Protein AF-W9ZWA4-F1 (afdb_monomer)

Radius of gyration: 20.97 Å; Cα contacts (8 Å, |Δi|>4): 104; chains: 1; bounding box: 62×36×51 Å

Mean predicted aligned error: 11.97 Å

pL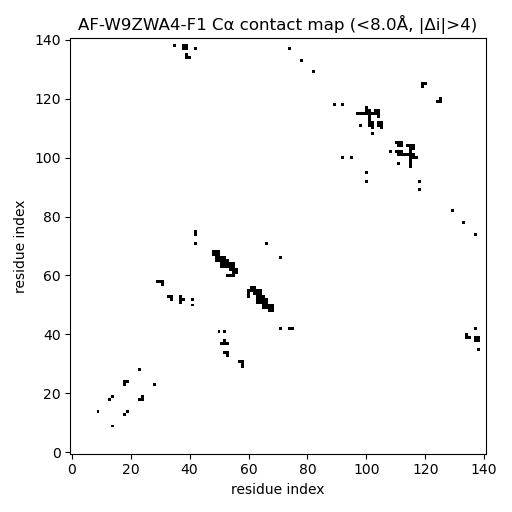DDT: mean 75.23, std 14.2, range [28.55, 92.81]

Structure (mmCIF, N/CA/C/O backbone):
data_AF-W9ZWA4-F1
#
_entry.id   AF-W9ZWA4-F1
#
loop_
_atom_site.group_PDB
_atom_site.id
_atom_site.type_symbol
_atom_site.label_atom_id
_atom_site.label_alt_id
_atom_site.label_comp_id
_atom_site.label_asym_id
_atom_site.label_entity_id
_atom_site.label_seq_id
_atom_site.pdbx_P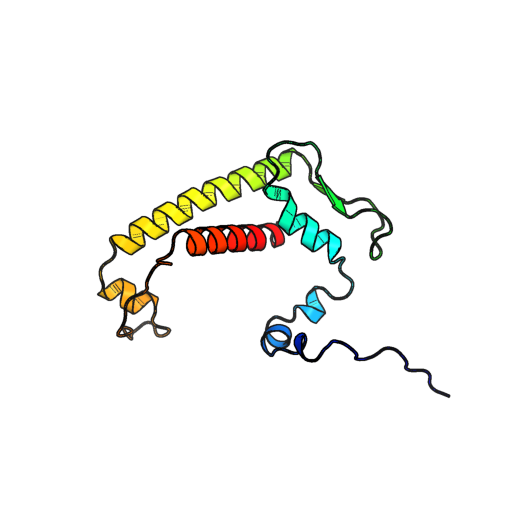DB_ins_code
_atom_site.Cartn_x
_atom_site.Cartn_y
_atom_site.Cartn_z
_atom_site.occupancy
_atom_site.B_iso_or_equiv
_atom_site.auth_seq_id
_atom_site.auth_comp_id
_atom_site.auth_asym_id
_atom_site.auth_atom_id
_atom_site.pdbx_PDB_model_num
ATOM 1 N N . MET A 1 1 ? 46.342 -24.888 -8.369 1.00 33.50 1 MET A N 1
ATOM 2 C CA . MET A 1 1 ? 45.765 -23.549 -8.611 1.00 33.50 1 MET A CA 1
ATOM 3 C C . MET A 1 1 ? 44.267 -23.699 -8.829 1.00 33.50 1 MET A C 1
ATOM 5 O O . MET A 1 1 ? 43.867 -24.221 -9.858 1.00 33.50 1 MET A O 1
ATOM 9 N N . ARG A 1 2 ? 43.450 -23.333 -7.836 1.00 28.55 2 ARG A N 1
ATOM 10 C CA . ARG A 1 2 ? 41.995 -23.177 -7.968 1.00 28.55 2 ARG A CA 1
ATOM 11 C C . ARG A 1 2 ? 41.684 -21.736 -7.588 1.00 28.55 2 ARG A C 1
ATOM 13 O O . ARG A 1 2 ? 41.898 -21.355 -6.443 1.00 28.55 2 ARG A O 1
ATOM 20 N N . THR A 1 3 ? 41.260 -20.940 -8.555 1.00 38.03 3 THR A N 1
ATOM 21 C CA . THR A 1 3 ? 40.791 -19.568 -8.363 1.00 38.03 3 THR A CA 1
ATOM 22 C C . THR A 1 3 ? 39.288 -19.618 -8.106 1.00 38.03 3 THR A C 1
ATOM 24 O O . THR A 1 3 ? 38.509 -19.648 -9.051 1.00 38.03 3 THR A O 1
ATOM 27 N N . ASN A 1 4 ? 38.883 -19.668 -6.837 1.00 32.62 4 ASN A N 1
ATOM 28 C CA . ASN A 1 4 ? 37.516 -19.342 -6.424 1.00 32.62 4 ASN A CA 1
ATOM 29 C C . ASN A 1 4 ? 37.581 -18.017 -5.668 1.00 32.62 4 ASN A C 1
ATOM 31 O O . ASN A 1 4 ? 37.717 -17.979 -4.450 1.00 32.62 4 ASN A O 1
ATOM 35 N N . SER A 1 5 ? 37.555 -16.926 -6.421 1.00 46.56 5 SER A N 1
ATOM 36 C CA . SER A 1 5 ? 37.476 -15.564 -5.902 1.00 46.56 5 SER A CA 1
ATOM 37 C C . SER A 1 5 ? 36.184 -14.947 -6.409 1.00 46.56 5 SER A C 1
ATOM 39 O O . SER A 1 5 ? 36.195 -14.278 -7.434 1.00 46.56 5 SER A O 1
ATOM 41 N N . GLN A 1 6 ? 35.083 -15.245 -5.715 1.00 40.22 6 GLN A N 1
ATOM 42 C CA . GLN A 1 6 ? 33.838 -14.468 -5.689 1.00 40.22 6 GLN A CA 1
ATOM 43 C C . GLN A 1 6 ? 32.856 -15.167 -4.743 1.00 40.22 6 GLN A C 1
ATOM 45 O O . GLN A 1 6 ? 32.066 -16.016 -5.137 1.00 40.22 6 GLN A O 1
ATOM 50 N N . GLY A 1 7 ? 32.961 -14.856 -3.460 1.00 48.62 7 GLY A N 1
ATOM 51 C CA . GLY A 1 7 ? 32.028 -15.320 -2.448 1.00 48.62 7 GLY A CA 1
ATOM 52 C C . GLY A 1 7 ? 32.224 -14.477 -1.204 1.00 48.62 7 GLY A C 1
ATOM 53 O O . GLY A 1 7 ? 33.335 -14.401 -0.692 1.00 48.62 7 GLY A O 1
ATOM 54 N N . ASP A 1 8 ? 31.144 -13.840 -0.775 1.00 52.50 8 ASP A N 1
ATOM 55 C CA . ASP A 1 8 ? 30.955 -13.287 0.562 1.00 52.50 8 ASP A CA 1
ATOM 56 C C . ASP A 1 8 ? 31.780 -12.069 0.965 1.00 52.50 8 ASP A C 1
ATOM 58 O O . ASP A 1 8 ? 32.702 -12.141 1.770 1.00 52.50 8 ASP A O 1
ATOM 62 N N . LEU A 1 9 ? 31.308 -10.902 0.525 1.00 46.12 9 LEU A N 1
ATOM 63 C CA . LEU A 1 9 ? 31.326 -9.698 1.359 1.00 46.12 9 LEU A CA 1
ATOM 64 C C . LEU A 1 9 ? 29.983 -8.956 1.233 1.00 46.12 9 LEU A C 1
ATOM 66 O O . LEU A 1 9 ? 29.944 -7.759 0.954 1.00 46.12 9 LEU A O 1
ATOM 70 N N . LEU A 1 10 ? 28.865 -9.664 1.432 1.00 52.22 10 LEU A N 1
ATOM 71 C CA . LEU A 1 10 ? 27.640 -8.991 1.873 1.00 52.22 10 LEU A CA 1
ATOM 72 C C . LEU A 1 10 ? 27.842 -8.611 3.341 1.00 52.22 10 LEU A C 1
ATOM 74 O O . LEU A 1 10 ? 28.310 -9.418 4.149 1.00 52.22 10 LEU A O 1
ATOM 78 N N . ARG A 1 11 ? 27.592 -7.343 3.667 1.00 51.25 11 ARG A N 1
ATOM 79 C CA . ARG A 1 11 ? 27.862 -6.798 5.002 1.00 51.25 11 ARG A CA 1
ATOM 80 C C . ARG A 1 11 ? 27.013 -7.540 6.033 1.00 51.25 11 ARG A C 1
ATOM 82 O O . ARG A 1 11 ? 25.879 -7.904 5.764 1.00 51.25 11 ARG A O 1
ATOM 89 N N . PHE A 1 12 ? 27.527 -7.679 7.252 1.00 51.38 12 PHE A N 1
ATOM 90 C CA . PHE A 1 12 ? 26.828 -8.280 8.400 1.00 51.38 12 PHE A CA 1
ATOM 91 C C . PHE A 1 12 ? 25.405 -7.714 8.633 1.00 51.38 12 PHE A C 1
ATOM 93 O O . PHE A 1 12 ? 24.526 -8.405 9.136 1.00 51.38 12 PHE A O 1
ATOM 100 N N . GLU A 1 13 ? 25.149 -6.471 8.212 1.00 51.69 13 GLU A N 1
ATOM 101 C CA . GLU A 1 13 ? 23.831 -5.816 8.267 1.00 51.69 13 GLU A CA 1
ATOM 102 C C . GLU A 1 13 ? 22.799 -6.425 7.293 1.00 51.69 13 GLU A C 1
ATOM 104 O O . GLU A 1 13 ? 21.596 -6.399 7.561 1.00 51.69 13 GLU A O 1
ATOM 109 N N . GLU A 1 14 ? 23.262 -7.026 6.197 1.00 52.19 14 GLU A N 1
ATOM 110 C CA . GLU A 1 14 ? 22.447 -7.697 5.179 1.00 52.19 14 GLU A CA 1
ATOM 111 C C . GLU A 1 14 ? 22.123 -9.153 5.562 1.00 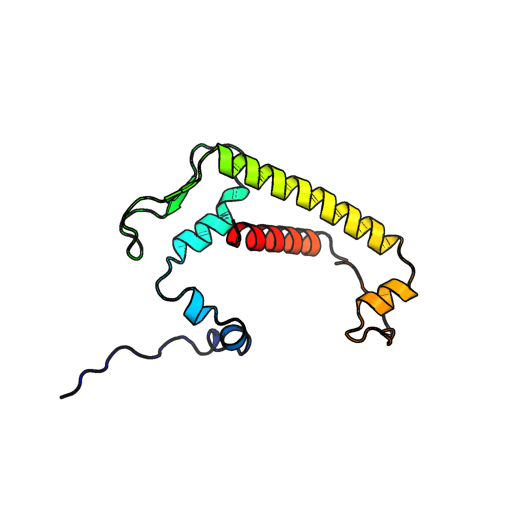52.19 14 GLU A C 1
ATOM 113 O O . GLU A 1 14 ? 21.206 -9.731 4.993 1.00 52.19 14 GLU A O 1
ATOM 118 N N . GLN A 1 15 ? 22.785 -9.729 6.576 1.00 55.06 15 GLN A N 1
ATOM 119 C CA . GLN A 1 15 ? 22.543 -11.086 7.100 1.00 55.06 15 GLN A CA 1
ATOM 120 C C . GLN A 1 15 ? 21.504 -11.115 8.231 1.00 55.06 15 GLN A C 1
ATOM 122 O O . GLN A 1 15 ? 21.641 -11.816 9.235 1.00 55.06 15 GLN A O 1
ATOM 127 N N . THR A 1 16 ? 20.450 -10.315 8.136 1.00 65.31 16 THR A N 1
ATOM 128 C CA . THR A 1 16 ? 19.407 -10.354 9.161 1.00 65.31 16 THR A CA 1
ATOM 129 C C . THR A 1 16 ? 18.471 -11.539 8.896 1.00 65.31 16 THR A C 1
ATOM 131 O O . THR A 1 16 ? 18.005 -11.698 7.779 1.00 65.31 16 THR A O 1
ATOM 134 N N . LEU A 1 17 ? 18.140 -12.354 9.912 1.00 69.88 17 LEU A N 1
ATOM 135 C CA . LEU A 1 17 ? 17.292 -13.575 9.840 1.00 69.88 17 LEU A CA 1
ATOM 136 C C . LEU A 1 17 ? 16.002 -13.463 8.996 1.00 69.88 17 LEU A C 1
ATOM 138 O O . LEU A 1 17 ? 15.420 -14.472 8.595 1.00 69.88 17 LEU A O 1
ATOM 142 N N . TRP A 1 18 ? 15.504 -12.249 8.756 1.00 73.12 18 TRP A N 1
ATOM 143 C CA . TRP A 1 18 ? 14.378 -12.026 7.859 1.00 73.12 18 TRP A CA 1
ATOM 144 C C . TRP A 1 18 ? 14.750 -12.217 6.379 1.00 73.12 18 TRP A C 1
ATOM 146 O O . TRP A 1 18 ? 13.905 -12.729 5.657 1.00 73.12 18 TRP A O 1
ATOM 156 N N . ILE A 1 19 ? 15.975 -11.899 5.934 1.00 74.25 19 ILE A N 1
ATOM 157 C CA . ILE A 1 19 ? 16.416 -12.085 4.540 1.00 74.25 19 ILE A CA 1
ATOM 158 C C . ILE A 1 19 ? 16.477 -13.569 4.165 1.00 74.25 19 ILE A C 1
ATOM 160 O O . ILE A 1 19 ? 16.033 -13.959 3.086 1.00 74.25 19 ILE A O 1
ATOM 164 N N . GLU A 1 20 ? 16.952 -14.414 5.089 1.00 75.81 20 GLU A N 1
ATOM 165 C CA . GLU A 1 20 ? 16.988 -15.868 4.911 1.00 75.81 20 GLU A CA 1
ATOM 166 C C . GLU A 1 20 ? 15.573 -16.449 4.868 1.00 75.81 20 GLU A C 1
ATOM 168 O O . GLU A 1 20 ? 15.286 -17.332 4.063 1.00 75.81 20 GLU A O 1
ATOM 173 N N . ARG A 1 21 ? 14.664 -15.925 5.704 1.00 75.06 21 ARG A N 1
ATOM 174 C CA . ARG A 1 21 ? 13.261 -16.361 5.747 1.00 75.06 21 ARG A CA 1
ATOM 175 C C . ARG A 1 21 ? 12.455 -15.930 4.531 1.00 75.06 21 ARG A C 1
ATOM 177 O O . ARG A 1 21 ? 11.615 -16.698 4.075 1.00 75.06 21 ARG A O 1
ATOM 184 N N . THR A 1 22 ? 12.651 -14.711 4.038 1.00 79.06 22 THR A N 1
ATOM 185 C CA . THR A 1 22 ? 11.931 -14.224 2.856 1.00 79.06 22 THR A CA 1
ATOM 186 C C . THR A 1 22 ? 12.526 -14.764 1.561 1.00 79.06 22 THR A C 1
ATOM 188 O O . THR A 1 22 ? 11.853 -14.739 0.531 1.00 79.06 22 THR A O 1
ATOM 191 N N . GLY A 1 23 ? 13.777 -15.238 1.593 1.00 79.31 23 GLY A N 1
ATOM 192 C CA . GLY A 1 23 ? 14.490 -15.733 0.420 1.00 79.31 23 GLY A CA 1
ATOM 193 C C . GLY A 1 23 ? 14.767 -14.645 -0.616 1.00 79.31 23 GLY A C 1
ATOM 194 O O . GLY A 1 23 ? 15.057 -14.965 -1.765 1.00 79.31 23 GLY A O 1
ATOM 195 N N . TRP A 1 24 ? 14.669 -13.367 -0.235 1.00 79.62 24 TRP A N 1
ATOM 196 C CA . TRP A 1 24 ? 14.779 -12.239 -1.164 1.00 79.62 24 TRP A CA 1
ATOM 197 C C . TRP A 1 24 ? 16.130 -12.172 -1.864 1.00 79.62 24 TRP A C 1
ATOM 199 O O . TRP A 1 24 ? 16.166 -11.832 -3.041 1.00 79.62 24 TRP A O 1
ATOM 209 N N . ASP A 1 25 ? 17.208 -12.553 -1.177 1.00 78.00 25 ASP A N 1
ATOM 210 C CA . ASP A 1 25 ? 18.536 -12.662 -1.782 1.00 78.00 25 ASP A CA 1
ATOM 211 C C . ASP A 1 25 ? 18.515 -13.579 -3.016 1.00 78.00 25 ASP A C 1
ATOM 213 O O . ASP A 1 25 ? 18.952 -13.183 -4.090 1.00 78.00 25 ASP A O 1
ATOM 217 N N . LYS A 1 26 ? 17.868 -14.748 -2.909 1.00 81.75 26 LYS A N 1
ATOM 218 C CA . LYS A 1 26 ? 17.705 -15.692 -4.025 1.00 81.75 26 LYS A CA 1
ATOM 219 C C . LYS A 1 26 ? 16.723 -15.181 -5.078 1.00 81.75 26 LYS A C 1
ATOM 221 O O . LYS A 1 26 ? 16.995 -15.297 -6.268 1.00 81.75 26 LYS A O 1
ATOM 226 N N . THR A 1 27 ? 15.587 -14.625 -4.655 1.00 78.75 27 THR A N 1
ATOM 227 C CA . THR A 1 27 ? 14.524 -14.150 -5.559 1.00 78.75 27 THR A CA 1
ATOM 228 C C . THR A 1 27 ? 14.992 -13.002 -6.451 1.00 78.75 27 THR A C 1
ATOM 230 O O . THR A 1 27 ? 14.633 -12.945 -7.627 1.00 78.75 27 THR A O 1
ATOM 233 N N . TYR A 1 28 ? 15.801 -12.096 -5.902 1.00 76.12 28 TYR A N 1
ATOM 234 C CA . TYR A 1 28 ? 16.299 -10.916 -6.606 1.00 76.12 28 TYR A CA 1
ATOM 235 C C . TYR A 1 28 ? 17.759 -11.053 -7.057 1.00 76.12 28 TYR A C 1
ATOM 237 O O . TYR A 1 28 ? 18.331 -10.087 -7.567 1.00 76.12 28 TYR A O 1
ATOM 245 N N . HIS A 1 29 ? 18.364 -12.237 -6.924 1.00 79.69 29 HIS A N 1
ATOM 246 C CA . HIS A 1 29 ? 19.714 -12.486 -7.417 1.00 79.69 29 HIS A CA 1
ATOM 247 C C . HIS A 1 29 ? 19.783 -12.243 -8.932 1.00 79.69 29 HIS A C 1
ATOM 249 O O . HIS A 1 29 ? 19.038 -12.845 -9.708 1.00 79.69 29 HIS A O 1
ATOM 255 N N . GLY A 1 30 ? 20.679 -11.353 -9.365 1.00 74.12 30 GLY A N 1
ATOM 256 C CA . GLY A 1 30 ? 20.825 -10.986 -10.778 1.00 74.12 30 GLY A CA 1
ATOM 257 C C . GLY A 1 30 ? 19.642 -10.203 -11.361 1.00 74.12 30 GLY A C 1
ATOM 258 O O . GLY A 1 30 ? 19.537 -10.08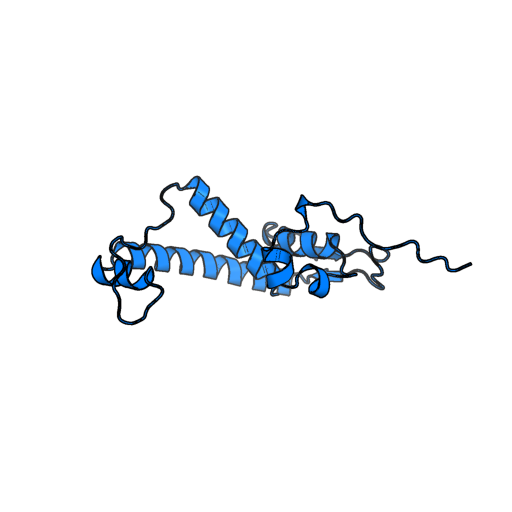9 -12.579 1.00 74.12 30 GLY A O 1
ATOM 259 N N . LYS A 1 31 ? 18.733 -9.681 -10.525 1.00 76.31 31 LYS A N 1
ATOM 260 C CA . LYS A 1 31 ? 17.696 -8.729 -10.945 1.00 76.31 31 LYS A CA 1
ATOM 261 C C . LYS A 1 31 ? 18.193 -7.302 -10.756 1.00 76.31 31 LYS A C 1
ATOM 263 O O . LYS A 1 31 ? 18.837 -6.997 -9.753 1.00 76.31 31 LYS A O 1
ATOM 268 N N . SER A 1 32 ? 17.844 -6.425 -11.696 1.00 77.81 32 SER A N 1
ATOM 269 C CA . SER A 1 32 ? 18.236 -5.024 -11.608 1.00 77.81 32 SER A CA 1
ATOM 270 C C . SER A 1 32 ? 17.546 -4.327 -10.444 1.00 77.81 32 SER A C 1
ATOM 272 O O . SER A 1 32 ? 16.315 -4.233 -10.397 1.00 77.81 32 SER A O 1
ATOM 274 N N . ARG A 1 33 ? 18.344 -3.817 -9.503 1.00 78.50 33 ARG A N 1
ATOM 275 C CA . ARG A 1 33 ? 17.828 -3.051 -8.359 1.00 78.50 33 ARG A CA 1
ATOM 276 C C . ARG A 1 33 ? 17.242 -1.715 -8.808 1.00 78.50 33 ARG A C 1
ATOM 278 O O . ARG A 1 33 ? 16.283 -1.248 -8.198 1.00 78.50 33 ARG A O 1
ATOM 285 N N . ASP A 1 34 ? 17.762 -1.159 -9.897 1.00 77.69 34 ASP A N 1
ATOM 286 C CA . ASP A 1 34 ? 17.289 0.097 -10.475 1.00 77.69 34 ASP A CA 1
ATOM 287 C C . ASP A 1 34 ? 15.874 -0.049 -11.039 1.00 77.69 34 ASP A C 1
ATOM 289 O O . ASP A 1 34 ? 15.031 0.814 -10.802 1.00 77.69 34 ASP A O 1
ATOM 293 N N . VAL A 1 35 ? 15.566 -1.188 -11.671 1.00 79.19 35 VAL A N 1
ATOM 294 C CA . VAL A 1 35 ? 14.203 -1.489 -12.143 1.00 79.19 35 VAL A CA 1
ATOM 295 C C . VAL A 1 35 ? 13.224 -1.643 -10.985 1.00 79.19 35 VAL A C 1
ATOM 297 O O . VAL A 1 35 ? 12.129 -1.085 -11.016 1.00 79.19 35 VAL A O 1
ATOM 300 N N . LEU A 1 36 ? 13.617 -2.354 -9.925 1.00 79.81 36 LEU A N 1
ATOM 301 C CA . LEU A 1 36 ? 12.783 -2.496 -8.725 1.00 79.81 36 LEU A CA 1
ATOM 302 C C . LEU A 1 36 ? 12.533 -1.140 -8.049 1.00 79.81 36 LEU A C 1
ATOM 304 O O . LEU A 1 36 ? 11.428 -0.867 -7.574 1.00 79.81 36 LEU A O 1
ATOM 308 N N . ALA A 1 37 ? 13.544 -0.270 -8.027 1.00 79.81 37 ALA A N 1
ATOM 309 C CA . ALA A 1 37 ? 13.413 1.086 -7.513 1.00 79.81 37 ALA A CA 1
ATOM 310 C C . ALA A 1 37 ? 12.493 1.947 -8.394 1.00 79.81 37 ALA A C 1
ATOM 312 O O . ALA A 1 37 ? 11.661 2.680 -7.854 1.00 79.81 37 ALA A O 1
ATOM 313 N N . ALA A 1 38 ? 12.595 1.829 -9.721 1.00 78.88 38 ALA A N 1
ATOM 314 C CA . ALA A 1 38 ? 11.736 2.525 -10.673 1.00 78.88 38 ALA A CA 1
ATOM 315 C C . ALA A 1 38 ? 10.268 2.089 -10.533 1.00 78.88 38 ALA A C 1
ATOM 317 O O . ALA A 1 38 ? 9.391 2.944 -10.421 1.00 78.88 38 ALA A O 1
ATOM 318 N N . LEU A 1 39 ? 9.995 0.785 -10.409 1.00 78.81 39 LEU A N 1
ATOM 319 C CA . LEU A 1 39 ? 8.652 0.252 -10.130 1.00 78.81 39 LEU A CA 1
ATOM 320 C C . LEU A 1 39 ? 8.060 0.841 -8.842 1.00 78.81 39 LEU A C 1
ATOM 322 O O . LEU A 1 39 ? 6.933 1.333 -8.825 1.00 78.81 39 LEU A O 1
ATOM 326 N N . ALA A 1 40 ? 8.846 0.875 -7.762 1.00 76.81 40 ALA A N 1
ATOM 327 C CA . ALA A 1 40 ? 8.408 1.440 -6.487 1.00 76.81 40 ALA A CA 1
ATOM 328 C C . ALA A 1 40 ? 8.257 2.979 -6.503 1.00 76.81 40 ALA A C 1
ATOM 330 O O . ALA A 1 40 ? 7.641 3.549 -5.594 1.00 76.81 40 ALA A O 1
ATOM 331 N N . ALA A 1 41 ? 8.827 3.668 -7.497 1.00 71.56 41 ALA A N 1
ATOM 332 C CA . ALA A 1 41 ? 8.777 5.121 -7.646 1.00 71.56 41 ALA A CA 1
ATOM 333 C C . ALA A 1 41 ? 7.705 5.606 -8.644 1.00 71.56 41 ALA A C 1
ATOM 335 O O . ALA A 1 41 ? 7.163 6.697 -8.439 1.00 71.56 41 ALA A O 1
ATOM 336 N N . SER A 1 42 ? 7.385 4.806 -9.672 1.00 59.19 42 SER A N 1
ATOM 337 C CA . SER A 1 42 ? 6.597 5.179 -10.864 1.00 59.19 42 SER A CA 1
ATOM 338 C C . SER A 1 42 ? 5.250 5.833 -10.542 1.00 59.19 42 SER A C 1
ATOM 340 O O . SER A 1 42 ? 4.926 6.924 -11.018 1.00 59.19 42 SER A O 1
ATOM 342 N N . SER A 1 43 ? 4.478 5.240 -9.632 1.00 57.81 43 SER A N 1
ATOM 343 C CA . SER A 1 43 ? 3.048 5.549 -9.530 1.00 57.81 43 SER A CA 1
ATOM 344 C C . SER A 1 43 ? 2.699 6.869 -8.828 1.00 57.81 43 SER A C 1
ATOM 346 O O . SER A 1 43 ? 1.521 7.186 -8.652 1.00 57.81 43 SER A O 1
ATOM 348 N N . PHE A 1 44 ? 3.683 7.621 -8.328 1.00 55.78 44 PHE A N 1
ATOM 349 C CA . PHE A 1 44 ? 3.422 8.921 -7.692 1.00 55.78 44 PHE A CA 1
ATOM 350 C C . PHE A 1 44 ? 3.359 10.065 -8.710 1.00 55.78 44 PHE A C 1
ATOM 352 O O . PHE A 1 44 ? 2.843 11.142 -8.398 1.00 55.78 44 PHE A O 1
ATOM 359 N N . SER A 1 45 ? 3.855 9.828 -9.924 1.00 52.09 45 SER A N 1
ATOM 360 C CA . SER A 1 45 ? 3.865 10.778 -11.027 1.00 52.09 45 SER A CA 1
ATOM 361 C C . SER A 1 45 ? 2.550 10.688 -11.804 1.00 52.09 45 SER A C 1
ATOM 363 O O . SER A 1 45 ? 2.395 9.900 -12.735 1.00 52.09 45 SER A O 1
ATOM 365 N N . ARG A 1 46 ? 1.565 11.510 -11.424 1.00 53.00 46 ARG A N 1
ATOM 366 C CA . ARG A 1 46 ? 0.345 11.691 -12.222 1.00 53.00 46 ARG A CA 1
ATOM 367 C C . ARG A 1 46 ? 0.705 12.372 -13.550 1.00 53.00 46 ARG A C 1
ATOM 369 O O . ARG A 1 46 ? 0.810 13.591 -13.600 1.00 53.00 46 ARG A O 1
ATOM 376 N N . GLY A 1 47 ? 0.826 11.590 -14.623 1.00 51.53 47 GLY A N 1
ATOM 377 C CA . GLY A 1 47 ? 0.484 12.067 -15.967 1.00 51.53 47 GLY A CA 1
ATOM 378 C C . GLY A 1 47 ? 1.605 12.496 -16.917 1.00 51.53 47 GLY A C 1
ATOM 379 O O . GLY A 1 47 ? 1.331 13.317 -17.786 1.00 51.53 47 GLY A O 1
ATOM 380 N N . ALA A 1 48 ? 2.815 11.944 -16.841 1.00 56.09 48 ALA A N 1
ATOM 381 C CA . ALA A 1 48 ? 3.877 12.284 -17.796 1.00 56.09 48 ALA A CA 1
ATOM 382 C C . ALA A 1 48 ? 4.360 11.065 -18.603 1.00 56.09 48 ALA A C 1
ATOM 384 O O . ALA A 1 48 ? 5.394 10.487 -18.293 1.00 56.09 48 ALA A O 1
ATOM 385 N N . GLY A 1 49 ? 3.619 10.715 -19.662 1.00 61.97 49 GLY A N 1
ATOM 386 C CA . GLY A 1 49 ? 4.093 9.832 -20.738 1.00 61.97 49 GLY A CA 1
ATOM 387 C C . GLY A 1 49 ? 4.372 8.368 -20.355 1.00 61.97 49 GLY A C 1
ATOM 388 O O . GLY A 1 49 ? 4.042 7.943 -19.249 1.00 61.97 49 GLY A O 1
ATOM 389 N N . PRO A 1 50 ? 4.923 7.569 -21.290 1.00 65.75 50 PRO A N 1
ATOM 390 C CA . PRO A 1 50 ? 5.423 6.229 -20.985 1.00 65.75 50 PRO A CA 1
ATOM 391 C C . PRO A 1 50 ? 6.556 6.315 -19.953 1.00 65.75 50 PRO A C 1
ATOM 393 O O . PRO A 1 50 ? 7.486 7.108 -20.115 1.00 65.75 50 PRO A O 1
ATOM 396 N N . TYR A 1 51 ? 6.474 5.511 -18.891 1.00 72.69 51 TYR A N 1
ATOM 397 C CA . TYR A 1 51 ? 7.451 5.535 -17.802 1.00 72.69 51 TYR A CA 1
ATOM 398 C C . TYR A 1 51 ? 8.550 4.502 -18.051 1.00 72.69 51 TYR A C 1
ATOM 400 O O . TYR A 1 51 ? 8.271 3.311 -18.178 1.00 72.69 51 TYR A O 1
ATOM 408 N N . LEU A 1 52 ? 9.802 4.954 -18.132 1.00 76.75 52 LEU A N 1
ATOM 409 C CA . LEU A 1 52 ? 10.956 4.068 -18.276 1.00 76.75 52 LEU A CA 1
ATOM 410 C C . LEU A 1 52 ? 11.222 3.369 -16.938 1.00 76.75 52 LEU A C 1
ATOM 412 O O . LEU A 1 52 ? 11.651 3.999 -15.973 1.00 76.75 52 LEU A O 1
ATOM 416 N N . LEU A 1 53 ? 10.981 2.063 -16.904 1.00 75.38 53 LEU A N 1
ATOM 417 C CA . LEU A 1 53 ? 11.234 1.202 -15.753 1.00 75.38 53 LEU A CA 1
ATOM 418 C C . LEU A 1 53 ? 12.678 0.703 -15.727 1.00 75.38 53 LEU A C 1
ATOM 420 O O . LEU A 1 53 ? 13.243 0.534 -14.655 1.00 75.38 53 LEU A O 1
ATOM 424 N N . GLY A 1 54 ? 13.289 0.478 -16.888 1.00 73.94 54 GLY A N 1
ATOM 425 C CA . GLY A 1 54 ? 14.659 -0.019 -16.981 1.00 73.94 54 GLY A CA 1
ATOM 426 C C . GLY A 1 54 ? 15.292 0.331 -18.311 1.00 73.94 54 GLY A C 1
ATOM 427 O O . GLY A 1 54 ? 14.628 0.236 -19.339 1.00 73.94 54 GLY A O 1
ATOM 428 N N . ARG A 1 55 ? 16.567 0.728 -18.287 1.00 72.81 55 ARG A N 1
ATOM 429 C CA . ARG A 1 55 ? 17.330 1.068 -19.490 1.00 72.81 55 ARG A CA 1
ATOM 430 C C . ARG A 1 55 ? 18.118 -0.143 -19.996 1.00 72.81 55 ARG A C 1
ATOM 432 O O . ARG A 1 55 ? 18.663 -0.921 -19.215 1.00 72.81 55 ARG A O 1
ATOM 439 N N . GLN A 1 56 ? 18.230 -0.277 -21.308 1.00 66.56 56 GLN A N 1
ATOM 440 C CA . GLN A 1 56 ? 19.066 -1.261 -21.974 1.00 66.56 56 GLN A CA 1
ATOM 441 C C . GLN A 1 56 ? 20.526 -1.100 -21.521 1.00 66.56 56 GLN A C 1
ATOM 443 O O . GLN A 1 56 ? 21.061 0.010 -21.468 1.00 66.56 56 GLN A O 1
ATOM 448 N N . GLY A 1 57 ? 21.177 -2.218 -21.191 1.00 58.69 57 GLY A N 1
ATOM 449 C CA . GLY A 1 57 ? 22.586 -2.248 -20.783 1.00 58.69 57 GLY A CA 1
ATOM 450 C C . GLY A 1 57 ? 22.857 -2.071 -19.284 1.00 58.69 57 GLY A C 1
ATOM 451 O O . GLY A 1 57 ? 23.979 -2.336 -18.858 1.00 58.69 57 GLY A O 1
ATOM 452 N N . THR A 1 58 ? 21.865 -1.707 -18.462 1.00 60.88 58 THR A N 1
ATOM 453 C CA . THR A 1 58 ? 21.966 -1.870 -16.997 1.00 60.88 58 THR A CA 1
ATOM 454 C C . THR A 1 58 ? 21.606 -3.307 -16.609 1.00 60.88 58 THR A C 1
ATOM 456 O O . THR A 1 58 ? 20.608 -3.834 -17.089 1.00 60.88 58 THR A O 1
ATOM 459 N N . ASP A 1 59 ? 22.432 -3.967 -15.789 1.00 60.06 59 ASP A N 1
ATOM 460 C CA . ASP A 1 59 ? 22.171 -5.292 -15.188 1.00 60.06 59 ASP A CA 1
ATOM 461 C C . ASP A 1 59 ? 21.696 -6.407 -16.151 1.00 60.06 59 ASP A C 1
ATOM 463 O O . ASP A 1 59 ? 20.912 -7.280 -15.778 1.00 60.06 59 ASP A O 1
ATOM 467 N N . GLY A 1 60 ? 22.165 -6.401 -17.405 1.00 63.06 60 GLY A N 1
ATOM 468 C CA . GLY A 1 60 ? 21.843 -7.447 -18.388 1.00 63.06 60 GLY A CA 1
ATOM 469 C C . GLY A 1 60 ? 20.480 -7.304 -19.080 1.00 63.06 60 GLY A C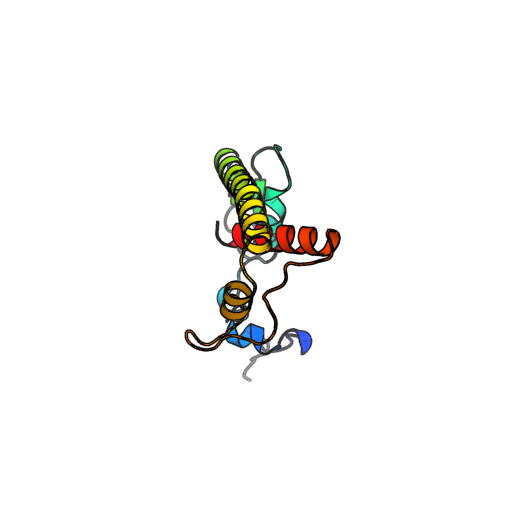 1
ATOM 470 O O . GLY A 1 60 ? 20.023 -8.252 -19.719 1.00 63.06 60 GLY A O 1
ATOM 471 N N . LEU A 1 61 ? 19.831 -6.138 -18.986 1.00 66.06 61 LEU A N 1
ATOM 472 C CA . LEU A 1 61 ? 18.621 -5.829 -19.754 1.00 66.06 61 LEU A CA 1
ATOM 473 C C . LEU A 1 61 ? 18.914 -5.745 -21.256 1.00 66.06 61 LEU A C 1
ATOM 475 O O . LEU A 1 61 ? 19.710 -4.915 -21.703 1.00 66.06 61 LEU A O 1
ATOM 479 N N . HIS A 1 62 ? 18.236 -6.605 -22.021 1.00 63.28 62 HIS A N 1
ATOM 480 C CA . HIS A 1 62 ? 18.361 -6.694 -23.476 1.00 63.28 62 HIS A CA 1
ATOM 481 C C . HIS A 1 62 ? 17.613 -5.577 -24.215 1.00 63.28 62 HIS A C 1
ATOM 483 O O . HIS A 1 62 ? 18.020 -5.220 -25.317 1.00 63.28 62 HIS A O 1
ATOM 489 N N . GLU A 1 63 ? 16.566 -5.009 -23.609 1.00 74.38 63 GLU A N 1
ATOM 490 C CA . GLU A 1 63 ? 15.721 -3.945 -24.163 1.00 74.38 63 GLU A CA 1
ATOM 491 C C . GLU A 1 63 ? 15.278 -2.979 -23.052 1.00 74.38 63 GLU A C 1
ATOM 493 O O . GLU A 1 63 ? 15.289 -3.337 -21.869 1.00 74.38 63 GLU A O 1
ATOM 498 N N . ASP A 1 64 ? 14.903 -1.755 -23.434 1.00 79.06 64 ASP A N 1
ATOM 499 C CA . ASP A 1 64 ? 14.301 -0.784 -22.520 1.00 79.06 64 ASP A CA 1
ATOM 500 C C . ASP A 1 64 ? 12.913 -1.278 -22.077 1.00 79.06 64 ASP A C 1
ATOM 502 O O . ASP A 1 64 ? 12.052 -1.584 -22.906 1.00 79.06 64 ASP A O 1
ATOM 506 N N . ILE A 1 65 ? 12.667 -1.322 -20.767 1.00 78.19 65 ILE A N 1
ATOM 507 C CA . ILE A 1 65 ? 11.347 -1.651 -20.223 1.00 78.19 65 ILE A CA 1
ATOM 508 C C . ILE A 1 65 ? 10.582 -0.352 -20.016 1.00 78.19 65 ILE A C 1
ATOM 510 O O . ILE A 1 65 ? 10.981 0.492 -19.211 1.00 78.19 65 ILE A O 1
ATOM 514 N N . PHE A 1 66 ? 9.446 -0.230 -20.695 1.00 78.56 66 PHE A N 1
ATOM 515 C CA . PHE A 1 66 ? 8.518 0.879 -20.526 1.00 78.56 66 PHE A CA 1
ATOM 516 C C . PHE A 1 66 ? 7.189 0.393 -19.961 1.00 78.56 66 PHE A C 1
ATOM 518 O O . PHE A 1 66 ? 6.625 -0.593 -20.430 1.00 78.56 66 PHE A O 1
ATOM 525 N N . SER A 1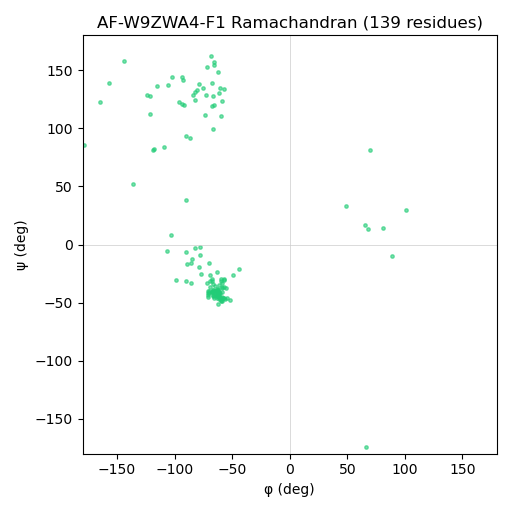 67 ? 6.661 1.138 -18.997 1.00 76.38 67 SER A N 1
ATOM 526 C CA . SER A 1 67 ? 5.266 1.040 -18.587 1.00 76.38 67 SER A CA 1
ATOM 527 C C . SER A 1 67 ? 4.409 1.899 -19.512 1.00 76.38 67 SER A C 1
ATOM 529 O O . SER A 1 67 ? 4.711 3.078 -19.753 1.00 76.38 67 SER A O 1
ATOM 531 N N . THR A 1 68 ? 3.352 1.308 -20.070 1.00 81.56 68 THR A N 1
ATOM 532 C CA . THR A 1 68 ? 2.442 2.035 -20.956 1.00 81.56 68 THR A CA 1
ATOM 533 C C . THR A 1 68 ? 1.595 3.023 -20.157 1.00 81.56 68 THR A C 1
ATOM 535 O O . THR A 1 68 ? 1.281 2.817 -18.985 1.00 81.56 68 THR A O 1
ATOM 538 N N . MET A 1 69 ? 1.148 4.100 -20.806 1.00 80.62 69 MET A N 1
ATOM 539 C CA . MET A 1 69 ? 0.244 5.058 -20.161 1.00 80.62 69 MET A CA 1
ATOM 540 C C . MET A 1 69 ? -1.078 4.427 -19.701 1.00 80.62 69 MET A C 1
ATOM 542 O O . MET A 1 69 ? -1.701 4.921 -18.762 1.00 80.62 69 MET A O 1
ATOM 546 N N . GLU A 1 70 ? -1.553 3.387 -20.388 1.00 82.06 70 GLU A N 1
ATOM 547 C CA . GLU A 1 70 ? -2.783 2.691 -20.010 1.00 82.06 70 GLU A CA 1
ATOM 548 C C . GLU A 1 70 ? -2.595 1.895 -18.723 1.00 82.06 70 GLU A C 1
ATOM 550 O O . GLU A 1 70 ? -3.461 1.937 -17.849 1.00 82.06 70 GLU A O 1
ATOM 555 N N . ASP A 1 71 ? -1.455 1.225 -18.578 1.00 82.75 71 ASP A N 1
ATOM 556 C CA . ASP A 1 71 ? -1.152 0.438 -17.389 1.00 82.75 71 ASP A CA 1
ATOM 557 C C . ASP A 1 71 ? -0.885 1.338 -16.184 1.00 82.75 71 ASP A C 1
ATOM 559 O O . ASP A 1 71 ? -1.476 1.115 -15.129 1.00 82.75 71 ASP A O 1
ATOM 563 N N . GLU A 1 72 ? -0.156 2.444 -16.355 1.00 82.88 72 GLU A N 1
ATOM 564 C CA . GLU A 1 72 ? 0.013 3.445 -15.293 1.00 82.88 72 GLU A CA 1
ATOM 565 C C . GLU A 1 72 ? -1.325 4.035 -14.825 1.00 82.88 72 GLU A C 1
ATOM 567 O O . GLU A 1 72 ? -1.536 4.263 -13.632 1.00 82.88 72 GLU A O 1
ATOM 572 N N . ARG A 1 73 ? -2.288 4.234 -15.737 1.00 82.75 73 ARG A N 1
ATOM 573 C CA . ARG A 1 73 ? -3.644 4.672 -15.363 1.00 82.75 73 ARG A CA 1
ATOM 574 C C . ARG A 1 73 ? -4.405 3.606 -14.580 1.00 82.75 73 ARG A C 1
ATOM 576 O O . ARG A 1 73 ? -5.084 3.956 -13.615 1.00 82.75 73 ARG A O 1
ATOM 583 N N . LYS A 1 74 ? -4.303 2.329 -14.964 1.00 85.38 74 LYS A N 1
ATOM 584 C CA . LYS A 1 74 ? -4.919 1.218 -14.214 1.00 85.38 74 LYS A CA 1
ATOM 585 C C . LYS A 1 74 ? -4.310 1.117 -12.818 1.00 85.38 74 LYS A C 1
ATOM 587 O O . LYS A 1 74 ? -5.050 1.048 -11.840 1.00 85.38 74 LYS A O 1
ATOM 592 N N . ILE A 1 75 ? -2.982 1.178 -12.722 1.00 84.69 75 ILE A N 1
ATOM 593 C CA . ILE A 1 75 ? -2.246 1.165 -11.455 1.00 84.69 75 ILE A CA 1
ATOM 594 C C . ILE A 1 75 ? -2.688 2.345 -10.584 1.00 84.69 75 ILE A C 1
ATOM 596 O O . ILE A 1 75 ? -3.055 2.146 -9.426 1.00 84.69 75 ILE A O 1
ATOM 600 N N . ALA A 1 76 ? -2.745 3.561 -11.135 1.00 83.62 76 ALA A N 1
ATOM 601 C CA . ALA A 1 76 ? -3.219 4.737 -10.410 1.00 83.62 76 ALA A CA 1
ATOM 602 C C . ALA A 1 76 ? -4.651 4.553 -9.880 1.00 83.62 76 ALA A C 1
ATOM 604 O O . ALA A 1 76 ? -4.898 4.806 -8.701 1.00 83.62 76 ALA A O 1
ATOM 605 N N . ALA A 1 77 ? -5.571 4.044 -10.705 1.00 86.50 77 ALA A N 1
ATOM 606 C CA . ALA A 1 77 ? -6.947 3.772 -10.292 1.00 86.50 77 ALA A CA 1
ATOM 607 C C . ALA A 1 77 ? -7.024 2.730 -9.158 1.00 86.50 77 ALA A C 1
ATOM 609 O O . ALA A 1 77 ? -7.777 2.913 -8.201 1.00 86.50 77 ALA A O 1
ATOM 610 N N . VAL A 1 78 ? -6.210 1.669 -9.215 1.00 88.62 78 VAL A N 1
ATOM 611 C CA . VAL A 1 78 ? -6.110 0.666 -8.139 1.00 88.62 78 VAL A CA 1
ATOM 612 C C . VAL A 1 78 ? -5.581 1.295 -6.849 1.00 88.62 78 VAL A C 1
ATOM 614 O O . VAL A 1 78 ? -6.125 1.044 -5.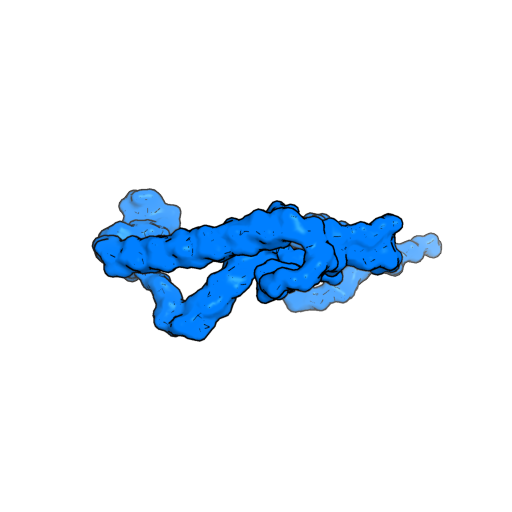773 1.00 88.62 78 VAL A O 1
ATOM 617 N N . LEU A 1 79 ? -4.550 2.141 -6.929 1.00 87.12 79 LEU A N 1
ATOM 618 C CA . LEU A 1 79 ? -3.986 2.813 -5.756 1.00 87.12 79 LEU A CA 1
ATOM 619 C C . LEU A 1 79 ? -4.940 3.841 -5.133 1.00 87.12 79 LEU A C 1
ATOM 621 O O . LEU A 1 79 ? -4.896 4.043 -3.917 1.00 87.12 79 LEU A O 1
ATOM 625 N N . GLU A 1 80 ? -5.782 4.491 -5.936 1.00 87.88 80 GLU A N 1
ATOM 626 C CA . GLU A 1 80 ? -6.847 5.377 -5.454 1.00 87.88 80 GLU A CA 1
ATOM 627 C C . GLU A 1 80 ? -7.975 4.580 -4.790 1.00 87.88 80 GLU A C 1
ATOM 629 O O . GLU A 1 80 ? -8.386 4.905 -3.674 1.00 87.88 80 GLU A O 1
ATOM 634 N N . ALA A 1 81 ? -8.420 3.481 -5.406 1.00 90.94 81 ALA A N 1
ATOM 635 C CA . ALA A 1 81 ? -9.395 2.574 -4.801 1.00 90.94 81 ALA A CA 1
ATOM 636 C C . ALA A 1 81 ? -8.888 2.004 -3.467 1.00 90.94 81 ALA A C 1
ATOM 638 O O . ALA A 1 81 ? -9.645 1.872 -2.502 1.00 90.94 81 ALA A O 1
ATOM 639 N N . LEU A 1 82 ? -7.587 1.723 -3.384 1.00 90.75 82 LEU A N 1
ATOM 640 C CA . LEU A 1 82 ? -6.952 1.266 -2.161 1.00 90.75 82 LEU A CA 1
ATOM 641 C C . LEU A 1 82 ? -6.982 2.315 -1.045 1.00 90.75 82 LEU A C 1
ATOM 643 O O . LEU A 1 82 ? -7.207 1.949 0.107 1.00 90.75 82 LEU A O 1
ATOM 647 N N . ASP A 1 83 ? -6.774 3.600 -1.344 1.00 89.69 83 ASP A N 1
ATOM 648 C CA . ASP A 1 83 ? -6.898 4.651 -0.324 1.00 89.69 83 ASP A CA 1
ATOM 649 C C . ASP A 1 83 ? -8.301 4.667 0.282 1.00 89.69 83 ASP A C 1
ATOM 651 O O . ASP A 1 83 ? -8.442 4.703 1.507 1.00 89.69 83 ASP A O 1
ATOM 655 N N . VAL A 1 84 ? -9.325 4.577 -0.573 1.00 92.69 84 VAL A N 1
ATOM 656 C CA . VAL A 1 84 ? -10.727 4.524 -0.146 1.00 92.69 84 VAL A CA 1
ATOM 657 C C . VAL A 1 84 ? -10.979 3.285 0.714 1.00 92.69 84 VAL A C 1
ATOM 659 O O . VAL A 1 84 ? -11.597 3.388 1.776 1.00 92.69 84 VAL A O 1
ATOM 662 N N . LEU A 1 85 ? -10.470 2.121 0.301 1.00 92.81 85 LEU A N 1
ATOM 663 C CA . LEU A 1 85 ? -10.577 0.881 1.067 1.00 92.81 85 LEU A CA 1
ATOM 664 C C . LEU A 1 85 ? -9.928 1.025 2.448 1.00 92.81 85 LEU A C 1
ATOM 666 O O . LEU A 1 85 ? -10.563 0.713 3.453 1.00 92.81 85 LEU A O 1
ATOM 670 N N . LEU A 1 86 ? -8.705 1.556 2.521 1.00 90.62 86 LEU A N 1
ATOM 671 C CA . LEU A 1 86 ? -8.000 1.771 3.786 1.00 90.62 86 LEU A CA 1
ATOM 672 C C . LEU A 1 86 ? -8.745 2.757 4.696 1.00 90.62 86 LEU A C 1
ATOM 674 O O . LEU A 1 86 ? -8.838 2.520 5.900 1.00 90.62 86 LEU A O 1
ATOM 678 N N . ASP A 1 87 ? -9.339 3.817 4.143 1.00 91.31 87 ASP A N 1
ATOM 679 C CA . ASP A 1 87 ? -10.175 4.751 4.904 1.00 91.31 87 ASP A CA 1
ATOM 680 C C . ASP A 1 87 ? -11.423 4.078 5.482 1.00 91.31 87 ASP A C 1
ATOM 682 O O . ASP A 1 87 ? -11.781 4.311 6.640 1.00 91.31 87 ASP A O 1
ATOM 686 N N . ARG A 1 88 ? -12.091 3.222 4.701 1.00 92.75 88 ARG A N 1
ATOM 687 C CA . ARG A 1 88 ? -13.244 2.441 5.174 1.00 92.75 88 ARG A CA 1
ATOM 688 C C . ARG A 1 88 ? -12.844 1.410 6.225 1.00 92.75 88 ARG A C 1
ATOM 690 O O . ARG A 1 88 ? -13.557 1.260 7.217 1.00 92.75 88 ARG A O 1
ATOM 697 N N . CYS A 1 89 ? -11.710 0.734 6.054 1.00 89.38 89 CYS A N 1
ATOM 698 C CA . CYS A 1 89 ? -11.180 -0.202 7.043 1.00 89.38 89 CYS A CA 1
ATOM 699 C C . CYS A 1 89 ? -10.849 0.503 8.363 1.00 89.38 89 CYS A C 1
ATOM 701 O O . CYS A 1 89 ? -11.201 -0.005 9.426 1.00 89.38 89 CYS A O 1
ATOM 703 N N . GLU A 1 90 ? -10.237 1.690 8.315 1.00 90.12 90 GLU A N 1
ATOM 704 C CA . GLU A 1 90 ? -9.981 2.495 9.513 1.00 90.12 90 GLU A CA 1
ATOM 705 C C . GLU A 1 90 ? -11.276 2.896 10.216 1.00 90.12 90 GLU A C 1
ATOM 707 O O . GLU A 1 90 ? -11.389 2.750 11.432 1.00 90.12 90 GLU A O 1
ATOM 712 N N . GLU A 1 91 ? -12.261 3.382 9.465 1.00 91.69 91 GLU A N 1
ATOM 713 C CA . GLU A 1 91 ? -13.554 3.776 10.020 1.00 91.69 91 GLU A CA 1
ATOM 714 C C . GLU A 1 91 ? -14.290 2.588 10.654 1.00 91.69 91 GLU A C 1
ATOM 716 O O . GLU A 1 91 ? -14.854 2.704 11.743 1.00 91.69 91 GLU A O 1
ATOM 721 N N . THR A 1 92 ? -14.219 1.422 10.011 1.00 92.31 92 THR A N 1
ATOM 722 C CA . THR A 1 92 ? -14.768 0.171 10.542 1.00 92.31 92 THR A CA 1
ATOM 723 C C . THR A 1 92 ? -14.069 -0.197 11.844 1.00 92.31 92 THR A C 1
ATOM 725 O O . THR A 1 92 ? -14.730 -0.370 12.861 1.00 92.31 92 THR A O 1
ATOM 728 N N . ALA A 1 93 ? -12.734 -0.223 11.861 1.00 89.12 93 ALA A N 1
ATOM 729 C CA . ALA A 1 93 ? -11.962 -0.553 13.056 1.00 89.12 93 ALA A CA 1
ATOM 730 C C . ALA A 1 93 ? -12.242 0.396 14.236 1.00 89.12 93 ALA A C 1
ATOM 732 O O . ALA A 1 93 ? -12.236 -0.057 15.378 1.00 89.12 93 ALA A O 1
ATOM 733 N N . ARG A 1 94 ? -12.538 1.682 13.987 1.00 88.50 94 ARG A N 1
ATOM 734 C CA . ARG A 1 94 ? -12.943 2.635 15.041 1.00 88.50 94 ARG A CA 1
ATOM 735 C C . ARG A 1 94 ? -14.326 2.342 15.628 1.00 88.50 94 ARG A C 1
ATOM 737 O O . ARG A 1 94 ? -14.551 2.642 16.795 1.00 88.50 94 ARG A O 1
ATOM 744 N N . LYS A 1 95 ? -15.243 1.788 14.831 1.00 91.06 95 LYS A N 1
ATOM 745 C CA . LYS A 1 95 ? -16.616 1.435 15.243 1.00 91.06 95 LYS A CA 1
ATOM 746 C C . LYS A 1 95 ? -16.736 0.017 15.802 1.00 91.06 95 LYS A C 1
ATOM 748 O O . LYS A 1 95 ? -17.722 -0.304 16.460 1.00 91.06 95 LYS A O 1
ATOM 753 N N . THR A 1 96 ? -15.747 -0.829 15.547 1.00 91.25 96 THR A N 1
ATOM 754 C CA . THR A 1 96 ? -15.702 -2.210 16.021 1.00 91.25 96 THR A CA 1
ATOM 755 C C . THR A 1 96 ? -15.539 -2.282 17.541 1.00 91.25 96 THR A C 1
ATOM 757 O O . THR A 1 96 ? -14.762 -1.546 18.149 1.00 91.25 96 THR A O 1
ATOM 760 N N . SER A 1 97 ? -16.258 -3.213 18.172 1.00 89.44 97 SER A N 1
ATOM 761 C CA . SER A 1 97 ? -16.212 -3.418 19.619 1.00 89.44 97 SER A CA 1
ATOM 762 C C . SER A 1 97 ? -14.841 -3.910 20.105 1.00 89.44 97 SER A C 1
ATOM 764 O O . SER A 1 97 ? -14.085 -4.579 19.393 1.00 89.44 97 SER A O 1
ATOM 766 N N . ARG A 1 98 ? -14.531 -3.631 21.378 1.00 86.25 98 ARG A N 1
ATOM 767 C CA . ARG A 1 98 ? -13.265 -4.027 22.015 1.00 86.25 98 ARG A CA 1
ATOM 768 C C . ARG A 1 98 ? -13.000 -5.533 21.923 1.00 86.25 98 ARG A C 1
ATOM 770 O O . ARG A 1 98 ? -11.852 -5.915 21.740 1.00 86.25 98 ARG A O 1
ATOM 777 N N . SER A 1 99 ? -14.027 -6.376 22.045 1.00 85.00 99 SER A N 1
ATOM 778 C CA . SER A 1 99 ? -13.885 -7.838 21.975 1.00 85.00 99 SER A CA 1
ATOM 779 C C . SER A 1 99 ? -13.364 -8.299 20.614 1.00 85.00 99 SER A C 1
ATOM 781 O O . SER A 1 99 ? -12.425 -9.087 20.561 1.00 85.00 99 SER A O 1
ATOM 783 N N . ILE A 1 100 ? -13.897 -7.745 19.523 1.00 86.19 100 ILE A N 1
ATOM 784 C CA . ILE A 1 100 ? -13.450 -8.061 18.162 1.00 86.19 100 ILE A CA 1
ATOM 785 C C . ILE A 1 100 ? -12.048 -7.493 17.913 1.00 86.19 100 ILE A C 1
ATOM 787 O O . ILE A 1 100 ? -11.208 -8.175 17.337 1.00 86.19 100 ILE A O 1
ATOM 791 N N . LEU A 1 101 ? -11.741 -6.282 18.393 1.00 85.75 101 LEU A N 1
ATOM 792 C CA . LEU A 1 101 ? -10.391 -5.715 18.267 1.00 85.75 101 LEU A CA 1
ATOM 793 C C . LEU A 1 101 ? -9.342 -6.509 19.061 1.00 85.75 101 LEU A C 1
ATOM 795 O O . LEU A 1 101 ? -8.197 -6.629 18.630 1.00 85.75 101 LEU A O 1
ATOM 799 N N . CYS A 1 102 ? -9.707 -7.038 20.227 1.00 86.19 102 CYS A N 1
ATOM 800 C CA . CYS A 1 102 ? -8.867 -7.932 21.021 1.00 86.19 102 CYS A CA 1
ATOM 801 C C . CYS A 1 102 ? -8.679 -9.298 20.344 1.00 86.19 102 CYS A C 1
ATOM 803 O O . CYS A 1 102 ? -7.584 -9.859 20.399 1.00 86.19 102 CYS A O 1
ATOM 805 N N . TRP A 1 103 ? -9.714 -9.810 19.673 1.00 86.00 103 TRP A N 1
ATOM 806 C CA . TRP A 1 103 ? -9.626 -11.018 18.855 1.00 86.00 103 TRP A CA 1
ATOM 807 C C . TRP A 1 103 ? -8.730 -10.818 17.627 1.00 86.00 103 TRP A C 1
ATOM 809 O O . TRP A 1 103 ? -7.843 -11.628 17.400 1.00 86.00 103 TRP A O 1
ATOM 819 N N . LEU A 1 104 ? -8.864 -9.698 16.906 1.00 84.00 104 LEU A N 1
ATOM 820 C CA . LEU A 1 104 ? -8.073 -9.383 15.707 1.00 84.00 104 LEU A CA 1
ATOM 821 C C . LEU A 1 104 ? -6.560 -9.395 15.968 1.00 84.00 104 LEU A C 1
ATOM 823 O O . LEU A 1 104 ? -5.768 -9.681 15.076 1.00 84.00 104 LEU A O 1
ATOM 827 N N . ARG A 1 105 ? -6.147 -9.062 17.195 1.00 81.75 105 ARG A N 1
ATOM 828 C CA . ARG A 1 105 ? -4.736 -9.062 17.595 1.00 81.75 105 ARG A CA 1
ATOM 829 C C . ARG A 1 105 ? -4.256 -10.398 18.163 1.00 81.75 105 ARG A C 1
ATOM 831 O O . ARG A 1 105 ? -3.073 -10.543 18.466 1.00 81.75 105 ARG A O 1
ATOM 838 N N . SER A 1 106 ? -5.159 -11.349 18.359 1.00 82.38 106 SER A N 1
ATOM 839 C CA . SER A 1 106 ? -4.810 -12.685 18.810 1.00 82.38 106 SER A CA 1
ATOM 840 C C . SER A 1 106 ? -4.268 -13.514 17.653 1.00 82.38 106 SER A C 1
ATOM 842 O O . SER A 1 106 ? -4.817 -13.509 16.558 1.00 82.38 106 SER A O 1
ATOM 844 N N . MET A 1 107 ? -3.213 -14.280 17.921 1.00 71.62 107 MET A N 1
ATOM 845 C CA . MET A 1 107 ? -2.705 -15.303 16.999 1.00 71.62 107 MET A CA 1
ATOM 846 C C . MET A 1 107 ? -3.493 -16.621 17.097 1.00 71.62 107 MET A C 1
ATOM 848 O O . MET A 1 107 ? -3.209 -17.563 16.362 1.00 71.62 107 MET A O 1
ATOM 852 N N . HIS A 1 108 ? -4.469 -16.711 18.008 1.00 73.00 108 HIS A N 1
ATOM 853 C CA . HIS A 1 108 ? -5.257 -17.916 18.257 1.00 73.00 108 HIS A CA 1
ATOM 854 C C . HIS A 1 108 ? -6.744 -17.639 18.035 1.00 73.00 108 HIS A C 1
ATOM 856 O O . HIS A 1 108 ? -7.306 -16.740 18.658 1.00 73.00 108 HIS A O 1
ATOM 862 N N . ALA A 1 109 ? -7.397 -18.471 17.220 1.00 65.25 109 ALA A N 1
ATOM 863 C CA . ALA A 1 109 ? -8.799 -18.298 16.830 1.00 65.25 109 ALA A CA 1
ATOM 864 C C . ALA A 1 109 ? -9.784 -18.240 18.016 1.00 65.25 109 ALA A C 1
ATOM 866 O O . ALA A 1 109 ? -10.811 -17.574 17.920 1.00 65.25 109 ALA A O 1
ATOM 867 N N . LEU A 1 110 ? -9.461 -18.911 19.129 1.00 67.50 110 LEU A N 1
ATOM 868 C CA . LEU A 1 110 ? -10.324 -19.034 20.311 1.00 67.50 110 LEU A CA 1
ATOM 869 C C . LEU A 1 110 ? -9.869 -18.189 21.511 1.00 67.50 110 LEU A C 1
ATOM 871 O O . LEU A 1 110 ? -10.573 -18.139 22.516 1.00 67.50 110 LEU A O 1
ATOM 875 N N . ALA A 1 111 ? -8.709 -17.528 21.438 1.00 65.31 111 ALA A N 1
ATOM 876 C CA . ALA A 1 111 ? -8.204 -16.713 22.542 1.00 65.31 111 ALA A CA 1
ATOM 877 C C . ALA A 1 111 ? -8.361 -15.226 22.222 1.00 65.31 111 ALA A C 1
ATOM 879 O O . ALA A 1 111 ? -8.065 -14.783 21.117 1.00 65.31 111 ALA A O 1
ATOM 880 N N . CYS A 1 112 ? -8.798 -14.440 23.201 1.00 63.41 112 CYS A N 1
ATOM 881 C CA . CYS A 1 112 ? -8.920 -12.993 23.075 1.00 63.41 112 CYS A CA 1
ATOM 882 C C . CYS A 1 112 ? -7.665 -12.336 23.666 1.00 63.41 112 CYS A C 1
ATOM 884 O O . CYS A 1 112 ? -7.340 -12.563 24.832 1.00 63.41 112 CYS A O 1
ATOM 886 N N . TYR A 1 113 ? -6.934 -11.534 22.886 1.00 75.44 113 TYR A N 1
ATOM 887 C CA . TYR A 1 113 ? -5.735 -10.868 23.395 1.00 75.44 113 TYR A CA 1
ATOM 888 C C . TYR A 1 113 ? -6.132 -9.686 24.297 1.00 75.44 113 TYR A C 1
ATOM 890 O O . TYR A 1 113 ? -6.981 -8.875 23.941 1.00 75.44 113 TYR A O 1
ATOM 898 N N . LEU A 1 114 ? -5.498 -9.524 25.464 1.00 75.19 114 LEU A N 1
ATOM 899 C CA . LEU A 1 114 ? -5.965 -8.583 26.501 1.00 75.19 114 LEU A CA 1
ATOM 900 C C . LEU A 1 114 ? -6.045 -7.108 26.076 1.00 75.19 114 LEU A C 1
ATOM 902 O O . LEU A 1 114 ? -6.902 -6.377 26.580 1.00 75.19 114 LEU A O 1
ATOM 906 N N . LYS A 1 115 ? -5.179 -6.655 25.162 1.00 83.44 115 LYS A N 1
ATOM 907 C CA . LYS A 1 115 ? -5.260 -5.297 24.589 1.00 83.44 115 LYS A CA 1
ATOM 908 C C . LYS A 1 115 ? -5.867 -5.325 23.173 1.00 83.44 115 LYS A C 1
ATOM 910 O O . LYS A 1 115 ? -5.555 -6.240 22.410 1.00 83.44 115 LYS A O 1
ATOM 915 N N . PRO A 1 116 ? -6.665 -4.327 22.789 1.00 83.81 116 PRO A N 1
ATOM 916 C CA . PRO A 1 116 ? -7.262 -4.274 21.459 1.00 83.81 116 PRO A CA 1
ATOM 917 C C . PRO A 1 116 ? -6.207 -4.043 20.371 1.00 83.81 116 PRO A C 1
ATOM 919 O O . PRO A 1 116 ? -5.082 -3.623 20.656 1.00 83.81 116 PRO A O 1
ATOM 922 N N . PHE A 1 117 ? -6.558 -4.331 19.122 1.00 84.81 117 PHE A N 1
ATOM 923 C CA . PHE A 1 117 ? -5.899 -3.760 17.954 1.00 84.81 117 PHE A CA 1
ATOM 924 C C . PHE A 1 117 ? -6.054 -2.236 17.968 1.00 84.81 117 PHE A C 1
ATOM 926 O O . PHE A 1 117 ? -7.134 -1.717 18.247 1.00 84.81 117 PHE A O 1
ATOM 933 N N . ILE A 1 118 ? -4.961 -1.526 17.695 1.00 84.56 118 ILE A N 1
ATOM 934 C CA . ILE A 1 118 ? -4.919 -0.065 17.711 1.00 84.56 118 ILE A CA 1
ATOM 935 C C . ILE A 1 118 ? -4.432 0.389 16.342 1.00 84.56 118 ILE A C 1
ATOM 937 O O . ILE A 1 118 ? -3.406 -0.081 15.851 1.00 84.56 118 ILE A O 1
ATOM 941 N N . LEU A 1 119 ? -5.176 1.309 15.734 1.00 85.38 119 LEU A N 1
ATOM 942 C CA . LEU A 1 119 ? -4.752 1.971 14.508 1.00 85.38 119 LEU A CA 1
ATOM 943 C C . LEU A 1 119 ? -3.524 2.847 14.763 1.00 85.38 119 LEU A C 1
ATOM 945 O O . LEU A 1 119 ? -3.282 3.313 15.875 1.00 85.38 119 LEU A O 1
ATOM 949 N N . VAL A 1 120 ? -2.757 3.119 13.710 1.00 83.69 120 VAL A N 1
ATOM 950 C CA . VAL A 1 120 ? -1.613 4.030 13.800 1.00 83.69 120 VAL A CA 1
ATOM 951 C C . VAL A 1 120 ? -2.103 5.410 14.246 1.00 83.69 120 VAL A C 1
ATOM 953 O O . VAL A 1 120 ? -2.786 6.105 13.498 1.00 83.69 120 VAL A O 1
ATOM 956 N N . TYR A 1 121 ? -1.741 5.792 15.472 1.00 78.69 121 TYR A N 1
ATOM 957 C CA . TYR A 1 121 ? -2.246 7.000 16.127 1.00 78.69 121 TYR A CA 1
ATOM 958 C C . TYR A 1 121 ? -1.785 8.288 15.431 1.00 78.69 121 TYR A C 1
ATOM 960 O O . TYR A 1 121 ? -2.568 9.210 15.218 1.00 78.69 121 TYR A O 1
ATOM 968 N N . TYR A 1 122 ? -0.509 8.352 15.041 1.00 85.69 122 TYR A N 1
ATOM 969 C CA . TYR A 1 122 ? 0.079 9.560 14.469 1.00 85.69 122 TYR A CA 1
ATOM 970 C C . TYR A 1 122 ? -0.238 9.702 12.970 1.00 85.69 122 TYR A C 1
ATOM 972 O O . TYR A 1 122 ? 0.158 8.830 12.186 1.00 85.69 122 TYR A O 1
ATOM 980 N N . PRO A 1 123 ? -0.843 10.824 12.525 1.00 83.12 123 PRO A N 1
ATOM 981 C CA . PRO A 1 123 ? -1.192 11.042 11.117 1.00 83.12 123 PRO A CA 1
ATOM 982 C C . PRO A 1 123 ? 0.003 10.958 10.158 1.00 83.12 123 PRO A C 1
ATOM 984 O O . PRO A 1 123 ? -0.126 10.424 9.055 1.00 83.12 123 PRO A O 1
ATOM 987 N N . LEU A 1 124 ? 1.178 11.437 10.585 1.00 82.75 124 LEU A N 1
ATOM 988 C CA . LEU A 1 124 ? 2.415 11.366 9.800 1.00 82.75 124 LEU A CA 1
ATOM 989 C C . LEU A 1 124 ? 2.871 9.919 9.596 1.00 82.75 124 LEU A C 1
ATOM 991 O O . LEU A 1 124 ? 3.187 9.521 8.476 1.00 82.75 124 LEU A O 1
ATOM 995 N N . SER A 1 125 ? 2.860 9.116 10.661 1.00 85.31 125 SER A N 1
ATOM 996 C CA . SER A 1 125 ? 3.207 7.695 10.590 1.00 85.31 125 SER A CA 1
ATOM 997 C C . SER A 1 125 ? 2.201 6.933 9.736 1.00 85.31 125 SER A C 1
ATOM 999 O O . SER A 1 125 ? 2.600 6.142 8.888 1.00 85.31 125 SER A O 1
ATOM 1001 N N . ARG A 1 126 ? 0.904 7.228 9.873 1.00 86.31 126 ARG A N 1
ATOM 1002 C CA . ARG A 1 126 ? -0.148 6.643 9.035 1.00 86.31 126 ARG A CA 1
ATOM 1003 C C . ARG A 1 126 ? 0.096 6.916 7.551 1.00 86.31 126 ARG A C 1
ATOM 10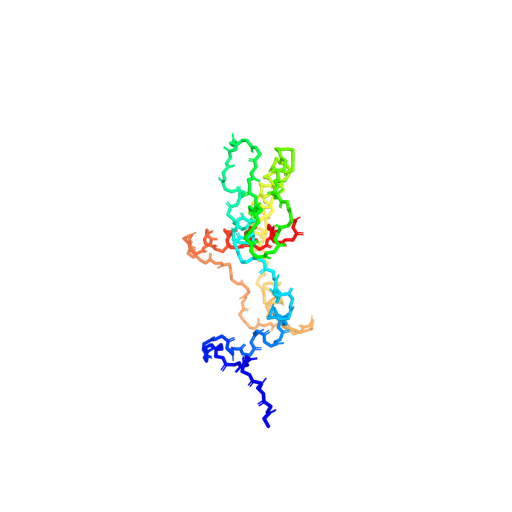05 O O . ARG A 1 126 ? 0.043 5.991 6.747 1.00 86.31 126 ARG A O 1
ATOM 1012 N N . ARG A 1 127 ? 0.427 8.160 7.184 1.00 85.88 127 ARG A N 1
ATOM 1013 C CA . ARG A 1 127 ? 0.758 8.515 5.795 1.00 85.88 127 ARG A CA 1
ATOM 1014 C C . ARG A 1 127 ? 1.980 7.744 5.293 1.00 85.88 127 ARG A C 1
ATOM 1016 O O . ARG A 1 127 ? 1.945 7.239 4.175 1.00 85.88 127 ARG A O 1
ATOM 1023 N N . LYS A 1 128 ? 3.024 7.604 6.119 1.00 87.06 128 LYS A N 1
ATOM 1024 C CA . LYS A 1 128 ? 4.209 6.795 5.783 1.00 87.06 128 LYS A CA 1
ATOM 1025 C C . LYS A 1 128 ? 3.844 5.332 5.521 1.00 87.06 128 LYS A C 1
ATOM 1027 O O . LYS A 1 128 ? 4.236 4.803 4.488 1.00 87.06 128 LYS A O 1
ATOM 1032 N N . TYR A 1 129 ? 3.048 4.707 6.391 1.00 88.19 129 TYR A N 1
ATOM 1033 C CA . TYR A 1 129 ? 2.603 3.322 6.200 1.00 88.19 129 TYR A CA 1
ATOM 1034 C C . TYR A 1 129 ? 1.789 3.139 4.922 1.00 88.19 129 TYR A C 1
ATOM 1036 O O . TYR A 1 129 ? 2.023 2.181 4.194 1.00 88.19 129 TYR A O 1
ATOM 1044 N N . ARG A 1 130 ? 0.888 4.074 4.602 1.00 88.75 130 ARG A N 1
ATOM 1045 C CA . ARG A 1 130 ? 0.125 4.026 3.346 1.00 88.75 130 ARG A CA 1
ATOM 1046 C C . ARG A 1 130 ? 1.029 4.111 2.124 1.00 88.75 130 ARG A C 1
ATOM 1048 O O . ARG A 1 130 ? 0.868 3.324 1.202 1.00 88.75 130 ARG A O 1
ATOM 1055 N N . VAL A 1 131 ? 2.008 5.017 2.131 1.00 87.19 131 VAL A N 1
ATOM 1056 C CA . VAL A 1 131 ? 2.994 5.117 1.043 1.00 87.19 131 VAL A CA 1
ATOM 1057 C C . VAL A 1 131 ? 3.789 3.819 0.902 1.00 87.19 131 VAL A C 1
ATOM 1059 O O . VAL A 1 131 ? 3.935 3.331 -0.212 1.00 87.19 131 VAL A O 1
ATOM 1062 N N . LEU A 1 132 ? 4.260 3.232 2.006 1.00 87.69 132 LEU A N 1
ATOM 1063 C CA . LEU A 1 132 ? 4.985 1.958 1.971 1.00 87.69 132 LEU A CA 1
ATOM 1064 C C . LEU A 1 132 ? 4.114 0.819 1.437 1.00 87.69 132 LEU A C 1
ATOM 1066 O O . LEU A 1 132 ? 4.559 0.073 0.576 1.00 87.69 132 LEU A O 1
ATOM 1070 N N . PHE A 1 133 ? 2.866 0.721 1.890 1.00 87.00 133 PHE A N 1
ATOM 1071 C CA . PHE A 1 133 ? 1.945 -0.315 1.434 1.00 87.00 133 PHE A CA 1
ATOM 1072 C C . PHE A 1 133 ? 1.658 -0.204 -0.068 1.00 87.00 133 PHE A C 1
ATOM 1074 O O . PHE A 1 133 ? 1.702 -1.204 -0.778 1.00 87.00 133 PHE A O 1
ATOM 1081 N N . LYS A 1 134 ? 1.469 1.021 -0.576 1.00 87.75 134 LYS A N 1
ATOM 1082 C CA . LYS A 1 134 ? 1.345 1.271 -2.017 1.00 87.75 134 LYS A CA 1
ATOM 1083 C C . LYS A 1 134 ? 2.590 0.846 -2.786 1.00 87.75 134 LYS A C 1
ATOM 1085 O O . LYS A 1 134 ? 2.462 0.149 -3.780 1.00 87.75 134 LYS A O 1
ATOM 1090 N N . ARG A 1 135 ? 3.785 1.206 -2.302 1.00 86.75 135 ARG A N 1
ATOM 1091 C CA . ARG A 1 135 ? 5.053 0.784 -2.921 1.00 86.75 135 ARG A CA 1
ATOM 1092 C C . ARG A 1 135 ? 5.196 -0.733 -2.970 1.00 86.75 135 ARG A C 1
ATOM 1094 O O . ARG A 1 135 ? 5.636 -1.254 -3.981 1.00 86.75 135 ARG A O 1
ATOM 1101 N 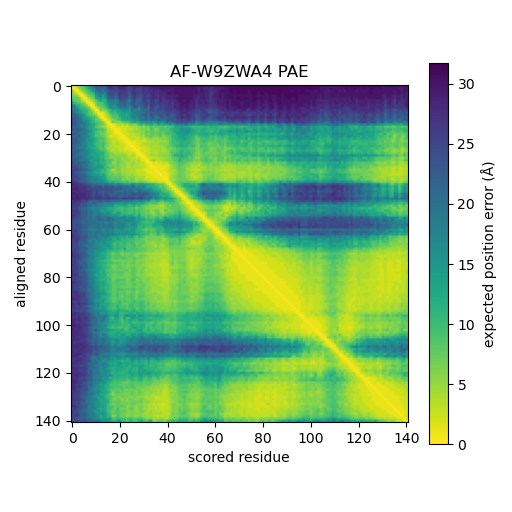N . CYS A 1 136 ? 4.795 -1.439 -1.913 1.00 83.62 136 CYS A N 1
ATOM 1102 C CA . CYS A 1 136 ? 4.814 -2.900 -1.912 1.00 83.62 136 CYS A CA 1
ATOM 1103 C C . CYS A 1 136 ? 3.863 -3.488 -2.959 1.00 83.62 136 CYS A C 1
ATOM 1105 O O . CYS A 1 136 ? 4.223 -4.458 -3.611 1.00 83.62 136 CYS A O 1
ATOM 1107 N N . LEU A 1 137 ? 2.672 -2.909 -3.140 1.00 84.12 137 LEU A N 1
ATOM 1108 C CA . LEU A 1 137 ? 1.735 -3.372 -4.166 1.00 84.12 137 LEU A CA 1
ATOM 1109 C C . LEU A 1 137 ? 2.251 -3.129 -5.584 1.00 84.12 137 LEU A C 1
ATOM 1111 O O . LEU A 1 137 ? 2.015 -3.961 -6.448 1.00 84.12 137 LEU A O 1
ATOM 1115 N N . LEU A 1 138 ? 2.990 -2.044 -5.820 1.00 82.25 138 LEU A N 1
ATOM 1116 C CA . LEU A 1 138 ? 3.621 -1.787 -7.120 1.00 82.25 138 LEU A CA 1
ATOM 1117 C C . LEU A 1 138 ? 4.669 -2.823 -7.508 1.00 82.25 138 LEU A C 1
ATOM 1119 O O . LEU A 1 138 ? 4.930 -2.983 -8.684 1.00 82.25 138 LEU A O 1
ATOM 1123 N N . LEU A 1 139 ? 5.264 -3.521 -6.540 1.00 78.81 139 LEU A N 1
ATOM 1124 C CA . LEU A 1 139 ? 6.195 -4.613 -6.829 1.00 78.81 139 LEU A CA 1
ATOM 1125 C C . LEU A 1 139 ? 5.478 -5.913 -7.233 1.00 78.81 139 LEU A C 1
ATOM 1127 O O . LEU A 1 139 ? 6.144 -6.874 -7.605 1.00 78.81 139 LEU A O 1
ATOM 1131 N N . ILE A 1 140 ? 4.148 -5.976 -7.094 1.00 75.94 140 ILE A N 1
ATOM 1132 C CA . ILE A 1 140 ? 3.331 -7.130 -7.501 1.00 75.94 140 ILE A CA 1
ATOM 1133 C C . ILE A 1 140 ? 2.861 -6.989 -8.955 1.00 75.94 140 ILE A C 1
ATOM 1135 O O . ILE A 1 140 ? 2.662 -8.008 -9.617 1.00 75.94 140 ILE A O 1
ATOM 1139 N N . PHE A 1 141 ? 2.646 -5.754 -9.417 1.00 62.50 141 PHE A N 1
ATOM 1140 C CA . PHE A 1 141 ? 2.258 -5.441 -10.794 1.00 62.50 141 PHE A CA 1
ATOM 1141 C C . PHE A 1 141 ? 3.484 -5.400 -11.707 1.00 62.50 141 PHE A C 1
ATOM 1143 O O . PHE A 1 141 ? 3.338 -5.860 -12.860 1.00 62.50 141 PHE A O 1
#

Foldseek 3Di:
DDDPPDDDDPDPVCPDPVCVVVVVCVVCPLPQPQLLVQLLVPQVDPDDAWGFSDCDPGSNRPHTDTDHPVNSVVLNVVLVVVVVVVVVVVVVLVVDDQQVQQCVPDPDNPDGHPGGPDDDPDPVVVVVVSSVVSSVVSSVD

Sequence (141 aa):
MRTNSQGDLLRFEEQTLWIERTGWDKTYHGKSRDVLAALAASSFSRGAGPYLLGRQGTDGLHEDIFSTMEDERKIAAVLEALDVLLDRCEETARKTSRSILCWLRSMHALACYLKPFILVYYPLSRRKYRVLFKRCLLLIF

Secondary structure (DSSP, 8-state):
-----------GGG--HHHHHHTHHHHTTT--HHHHHHHHHHTTS-S-SSEEEE-TTSTT-SS-EEE-HHHHHHHHHHHHHHHHHHHHHHHHHHHS-HHHHHHHT-SSTT---SSPP----SHHHHHHHHHHHHHHHHTT-

Organism: NCBI:txid1089452

Solvent-accessible surface area (backbone atoms only — not comparable to full-atom values): 8546 Å² total; per-residue (Å²): 142,81,90,85,87,84,79,84,84,75,55,80,82,69,69,42,75,61,42,71,71,68,38,50,65,70,75,47,58,86,51,49,65,65,33,56,48,32,44,48,53,52,79,77,62,88,80,75,68,64,42,75,36,37,58,54,71,53,71,79,34,90,56,65,40,66,45,49,58,68,55,53,50,52,52,43,53,51,56,52,53,45,52,54,50,52,53,50,52,51,55,47,60,72,70,50,54,65,69,59,28,6,34,71,61,28,97,42,100,88,46,69,33,94,59,56,59,75,77,75,81,50,69,70,58,40,50,52,51,53,54,50,53,52,33,57,51,40,73,74,109